Protein AF-A0A8X7CI57-F1 (afdb_monomer_lite)

Radius of gyration: 15.8 Å; chains: 1; bounding box: 38×25×46 Å

Secondary structure (DSSP, 8-state):
--------TTHHHHHHHHHHHTTS-SS--EEEEEEEEEE--S--SS--SS-EEEEEEEEETTS-EEEEEEEETTS-HHHHHHHHHHHHHHH-TT--EEE--GGG--S-EEETTEEE-SS-----

Foldseek 3Di:
DDWDWDQDLVQLVVQLVVQVVVVHHSADQEKEKDKDWDADPDDDPDDDVGHTKMKIFIAGPVRRTQTMTIDGPSDQPQVVCQVVVVSSCVSRVNHFYYHYDPSNDDPWDDDDPDTDHDDDDRPD

Organism: NCBI:txid2747483

Sequence (124 aa):
MEKTKFTGTGFKKLVGEVRFKNGRKEKTSFCIIDAQSVKNTDTAEEKAMIQGRKRHIIVETLGLVITAEVHSASIQDRDGATNLFVQAKCKAPTLRKFLLTDGYKAKSMFVGNWMFANDYQEIG

InterPro domains:
  IPR002559 Transposase IS4-like domain [PF01609] (27-84)

Structure (mmCIF, N/CA/C/O backbone):
data_AF-A0A8X7CI57-F1
#
_entry.id   AF-A0A8X7CI57-F1
#
loop_
_atom_site.group_PDB
_atom_site.id
_atom_site.type_symbol
_atom_site.label_atom_id
_atom_site.label_alt_id
_atom_site.label_comp_id
_atom_site.label_asym_id
_atom_site.label_entity_id
_atom_site.label_seq_id
_atom_site.pdbx_PDB_ins_code
_atom_site.Cartn_x
_atom_site.Cartn_y
_atom_site.Cartn_z
_atom_site.occupancy
_atom_site.B_iso_or_equiv
_atom_site.auth_seq_id
_atom_site.auth_comp_id
_atom_site.auth_asym_id
_atom_site.auth_atom_id
_atom_site.pdbx_PDB_model_num
ATOM 1 N N . MET A 1 1 ? 5.131 9.443 -21.705 1.00 39.09 1 MET A N 1
ATOM 2 C CA . MET A 1 1 ? 4.296 8.250 -21.441 1.00 39.09 1 MET A CA 1
ATOM 3 C C . MET A 1 1 ? 3.173 8.618 -20.486 1.00 39.09 1 MET A C 1
ATOM 5 O O . MET A 1 1 ? 3.434 9.218 -19.449 1.00 39.09 1 MET A O 1
ATOM 9 N N . GLU A 1 2 ? 1.944 8.297 -20.873 1.00 34.88 2 GLU A N 1
ATOM 10 C CA . GLU A 1 2 ? 0.708 8.593 -20.150 1.00 34.88 2 GLU A CA 1
ATOM 11 C C . GLU A 1 2 ? 0.627 7.794 -18.837 1.00 34.88 2 GLU A C 1
ATOM 13 O O . GLU A 1 2 ? 0.817 6.578 -18.818 1.00 34.88 2 GLU A O 1
ATOM 18 N N . LYS A 1 3 ? 0.406 8.486 -17.714 1.00 39.50 3 LYS A N 1
ATOM 19 C CA . LYS A 1 3 ? 0.207 7.863 -16.400 1.00 39.50 3 LYS A CA 1
ATOM 20 C C . LYS A 1 3 ? -1.251 7.417 -16.306 1.00 39.50 3 LYS A C 1
ATOM 22 O O . LYS A 1 3 ? -2.110 8.242 -16.009 1.00 39.50 3 LYS A O 1
ATOM 27 N N . THR A 1 4 ? -1.548 6.139 -16.521 1.00 44.66 4 THR A N 1
ATOM 28 C CA . THR A 1 4 ? -2.902 5.625 -16.270 1.00 44.66 4 THR A CA 1
ATOM 29 C C . THR A 1 4 ? -3.130 5.547 -14.759 1.00 44.66 4 THR A C 1
ATOM 31 O O . THR A 1 4 ? -2.555 4.703 -14.073 1.00 44.66 4 THR A O 1
ATOM 34 N N . LYS A 1 5 ? -3.934 6.467 -14.220 1.00 52.53 5 LYS A N 1
ATOM 35 C CA . LYS A 1 5 ? -4.275 6.537 -12.792 1.00 52.53 5 LYS A CA 1
ATOM 36 C C . LYS A 1 5 ? -5.660 5.939 -12.556 1.00 52.53 5 LYS A C 1
ATOM 38 O O . LYS A 1 5 ? -6.624 6.366 -13.182 1.00 52.53 5 LYS A O 1
ATOM 43 N N . PHE A 1 6 ? -5.786 5.006 -11.612 1.00 51.00 6 PHE A N 1
ATOM 44 C CA . PHE A 1 6 ? -7.087 4.474 -11.194 1.00 51.00 6 PHE A CA 1
ATOM 45 C C . PHE A 1 6 ? -7.585 5.211 -9.933 1.00 51.00 6 PHE A C 1
ATOM 47 O O . PHE A 1 6 ? -7.301 4.830 -8.790 1.00 51.00 6 PHE A O 1
ATOM 54 N N . THR A 1 7 ? -8.306 6.322 -10.126 1.00 49.78 7 THR A N 1
ATOM 55 C CA . THR A 1 7 ? -8.726 7.250 -9.050 1.00 49.78 7 THR A CA 1
ATOM 56 C C . THR A 1 7 ? -10.243 7.291 -8.832 1.00 49.78 7 THR A C 1
ATOM 58 O O . THR A 1 7 ? -10.833 8.363 -8.738 1.00 49.78 7 THR A O 1
ATOM 61 N N . GLY A 1 8 ? -10.900 6.133 -8.738 1.00 49.00 8 GLY A N 1
ATOM 62 C CA . GLY A 1 8 ? -12.328 6.063 -8.400 1.00 49.00 8 GLY A CA 1
ATOM 63 C C . GLY A 1 8 ? -12.608 6.331 -6.912 1.00 49.00 8 GLY A C 1
ATOM 64 O O . GLY A 1 8 ? -12.021 5.692 -6.038 1.00 49.00 8 GLY A O 1
ATOM 65 N N . THR A 1 9 ? -13.539 7.240 -6.611 1.00 51.53 9 THR A N 1
ATOM 66 C CA . THR A 1 9 ? -14.023 7.576 -5.253 1.00 51.53 9 THR A CA 1
ATOM 67 C C . THR A 1 9 ? -14.931 6.503 -4.634 1.00 51.53 9 THR A C 1
ATOM 69 O O . THR A 1 9 ? -15.016 6.413 -3.409 1.00 51.53 9 THR A O 1
ATOM 72 N N . GLY A 1 10 ? -15.551 5.633 -5.442 1.00 56.50 10 GLY A N 1
ATOM 73 C CA . GLY A 1 10 ? -16.434 4.549 -4.974 1.00 56.50 10 GLY A CA 1
ATOM 74 C C . GLY A 1 10 ? -15.740 3.459 -4.145 1.00 56.50 10 GLY A C 1
ATOM 75 O O . GLY A 1 10 ? -16.393 2.714 -3.418 1.00 56.50 10 GLY A O 1
ATOM 76 N N . PHE A 1 11 ? -14.407 3.396 -4.190 1.00 61.72 11 PHE A N 1
ATOM 77 C CA . PHE A 1 11 ? -13.637 2.324 -3.562 1.00 61.72 11 PHE A CA 1
ATOM 78 C C . PHE A 1 11 ? -13.662 2.368 -2.024 1.00 61.72 11 PHE A C 1
ATOM 80 O O . PHE A 1 11 ? -13.676 1.331 -1.362 1.00 61.72 11 PHE A O 1
ATOM 87 N N . LYS A 1 12 ? -13.720 3.571 -1.434 1.00 65.19 12 LYS A N 1
ATOM 88 C CA . LYS A 1 12 ? -13.696 3.757 0.028 1.00 65.19 12 LYS A CA 1
ATOM 89 C C . LYS A 1 12 ? -14.917 3.135 0.715 1.00 65.19 12 LYS A C 1
ATOM 91 O O . LYS A 1 12 ? -14.771 2.514 1.764 1.00 65.19 12 LYS A O 1
ATOM 96 N N . LYS A 1 13 ? -16.098 3.286 0.106 1.00 75.31 13 LYS A N 1
ATOM 97 C CA . LYS A 1 13 ? -17.364 2.752 0.624 1.00 75.31 13 LYS A CA 1
ATOM 98 C C . LYS A 1 13 ? -17.369 1.219 0.607 1.00 75.31 13 LYS A C 1
ATOM 100 O O . LYS A 1 13 ? -17.678 0.598 1.617 1.00 75.31 13 LYS A O 1
ATOM 105 N N . LEU A 1 14 ? -16.911 0.617 -0.494 1.00 84.25 14 LEU A N 1
ATOM 106 C CA . LEU A 1 14 ? -16.843 -0.840 -0.642 1.00 84.25 14 LEU A CA 1
ATOM 107 C C . LEU A 1 14 ? -15.916 -1.498 0.391 1.00 84.25 14 LEU A C 1
ATOM 109 O O . LEU A 1 14 ? -16.287 -2.498 1.002 1.00 84.25 14 LEU A O 1
ATOM 113 N N . VAL A 1 15 ? -14.722 -0.934 0.614 1.00 87.75 15 VAL A N 1
ATOM 114 C CA . VAL A 1 15 ? -13.774 -1.475 1.605 1.00 87.75 15 VAL A CA 1
ATOM 115 C C . VAL A 1 15 ? -14.383 -1.479 3.002 1.00 87.75 15 VAL A C 1
ATOM 117 O O . VAL A 1 15 ? -14.280 -2.481 3.708 1.00 87.75 15 VAL A O 1
ATOM 120 N N . GLY A 1 16 ? -15.043 -0.385 3.384 1.00 89.56 16 GLY A N 1
ATOM 121 C CA . GLY A 1 16 ? -15.710 -0.280 4.674 1.00 89.56 16 GLY A CA 1
ATOM 122 C C . GLY A 1 16 ? -16.787 -1.346 4.873 1.00 89.56 16 GLY A C 1
ATOM 123 O O . GLY A 1 16 ? -16.765 -2.078 5.865 1.00 89.56 16 GLY A O 1
ATOM 124 N N . GLU A 1 17 ? -17.680 -1.485 3.896 1.00 91.81 17 GLU A N 1
ATOM 125 C CA . GLU A 1 17 ? -18.781 -2.449 3.938 1.00 91.81 17 GLU A CA 1
ATOM 126 C C . GLU A 1 17 ? -18.294 -3.899 4.010 1.00 91.81 17 GLU A C 1
ATOM 128 O O . GLU A 1 17 ? -18.785 -4.675 4.831 1.00 91.81 17 GLU A O 1
ATOM 133 N N . VAL A 1 18 ? -17.310 -4.277 3.187 1.00 94.00 18 VAL A N 1
ATOM 134 C CA . VAL A 1 18 ? -16.749 -5.637 3.206 1.00 94.00 18 VAL A CA 1
ATOM 135 C C . VAL A 1 18 ? -16.092 -5.921 4.553 1.00 94.00 18 VAL A C 1
ATOM 137 O O . VAL A 1 18 ? -16.269 -7.007 5.102 1.00 94.00 18 VAL A O 1
ATOM 140 N N . ARG A 1 19 ? -15.382 -4.949 5.134 1.00 93.75 19 ARG A N 1
ATOM 141 C CA . ARG A 1 19 ? -14.766 -5.112 6.457 1.00 93.75 19 ARG A CA 1
ATOM 142 C C . ARG A 1 19 ? -15.803 -5.303 7.550 1.00 93.75 19 ARG A C 1
ATOM 144 O O . ARG A 1 19 ? -15.664 -6.237 8.335 1.00 93.75 19 ARG A O 1
ATOM 151 N N . PHE A 1 20 ? -16.847 -4.479 7.563 1.00 95.00 20 PHE A N 1
ATOM 152 C CA . PHE A 1 20 ? -17.931 -4.605 8.532 1.00 95.00 20 PHE A CA 1
ATOM 153 C C . PHE A 1 20 ? -18.623 -5.971 8.429 1.00 95.00 20 PHE A C 1
ATOM 155 O O . PHE A 1 20 ? -18.781 -6.657 9.437 1.00 95.00 20 PHE A O 1
ATOM 162 N N . LYS A 1 21 ? -18.926 -6.426 7.205 1.00 96.06 21 LYS A N 1
ATOM 163 C CA . LYS A 1 21 ? -19.498 -7.762 6.948 1.00 96.06 21 LYS A CA 1
ATOM 164 C C . LYS A 1 21 ? -18.594 -8.915 7.401 1.00 96.06 21 LYS A C 1
ATOM 166 O O . LYS A 1 21 ? -19.097 -9.987 7.704 1.00 96.06 21 LYS A O 1
ATOM 171 N N . ASN A 1 22 ? -17.282 -8.693 7.482 1.00 95.19 22 ASN A N 1
ATOM 172 C CA . ASN A 1 22 ? -16.299 -9.659 7.980 1.00 95.19 22 ASN A CA 1
ATOM 173 C C . ASN A 1 22 ? -15.930 -9.433 9.463 1.00 95.19 22 ASN A C 1
ATOM 175 O O . ASN A 1 22 ? -14.862 -9.858 9.904 1.00 95.19 22 ASN A O 1
ATOM 179 N N . GLY A 1 23 ? -16.762 -8.723 10.239 1.00 95.69 23 GLY A N 1
ATOM 180 C CA . GLY A 1 23 ? -16.549 -8.514 11.678 1.00 95.69 23 GLY A CA 1
ATOM 181 C C . GLY A 1 23 ? -15.358 -7.612 12.020 1.00 95.69 23 GLY A C 1
ATOM 182 O O . GLY A 1 23 ? -14.849 -7.639 13.140 1.00 95.69 23 GLY A O 1
ATOM 183 N N . ARG A 1 24 ? -14.875 -6.814 11.061 1.00 94.25 24 ARG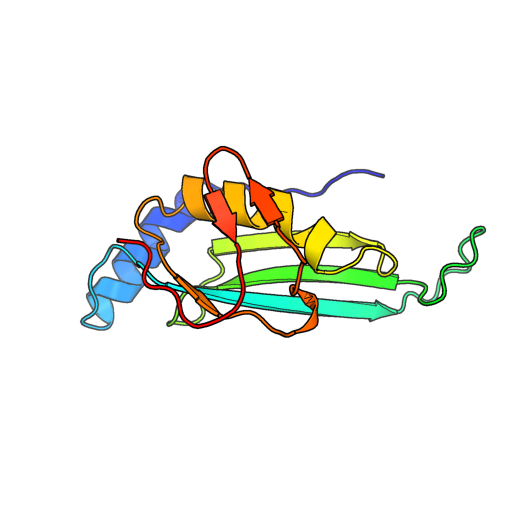 A N 1
ATOM 184 C CA . ARG A 1 24 ? -13.750 -5.887 11.235 1.00 94.25 24 ARG A CA 1
ATOM 185 C C . ARG A 1 24 ? -14.231 -4.442 11.324 1.00 94.25 24 ARG A C 1
ATOM 187 O O . ARG A 1 24 ? -15.275 -4.074 10.795 1.00 94.25 24 ARG A O 1
ATOM 194 N N . LYS A 1 25 ? -13.412 -3.580 11.939 1.00 92.88 25 LYS A N 1
ATOM 195 C CA . LYS A 1 25 ? -13.631 -2.123 11.912 1.00 92.88 25 LYS A CA 1
ATOM 196 C C . LYS A 1 25 ? -13.656 -1.636 10.464 1.00 92.88 25 LYS A C 1
ATOM 198 O O . LYS A 1 25 ? -12.698 -1.891 9.735 1.00 92.88 25 LYS A O 1
ATOM 203 N N . GLU A 1 26 ? -14.693 -0.892 10.092 1.00 91.56 26 GLU A N 1
ATOM 204 C CA . GLU A 1 26 ? -14.907 -0.343 8.744 1.00 91.56 26 GLU A CA 1
ATOM 205 C C . GLU A 1 26 ? -13.660 0.387 8.211 1.00 91.56 26 GLU A C 1
ATOM 207 O O . GLU A 1 26 ? -13.203 0.167 7.091 1.00 91.56 26 GLU A O 1
ATOM 212 N N . LYS A 1 27 ? -13.036 1.202 9.065 1.00 90.62 27 LYS A N 1
ATOM 213 C CA . LYS A 1 27 ? -11.803 1.924 8.750 1.00 90.62 27 LYS A CA 1
ATOM 214 C C . LYS A 1 27 ? -10.592 1.016 8.965 1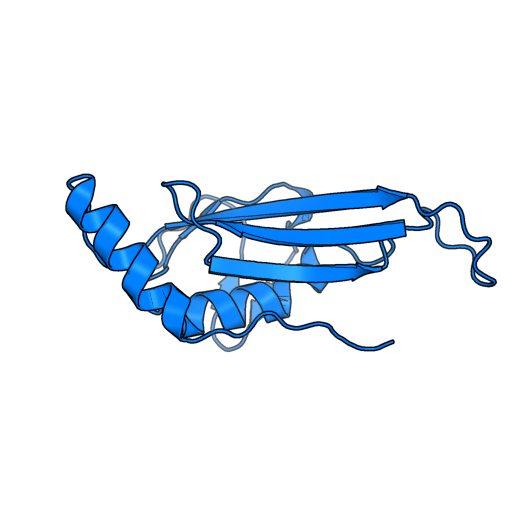.00 90.62 27 LYS A C 1
ATOM 216 O O . LYS A 1 27 ? -10.344 0.559 10.081 1.00 90.62 27 LYS A O 1
ATOM 221 N N . THR A 1 28 ? -9.826 0.769 7.906 1.00 89.75 28 THR A N 1
ATOM 222 C CA . THR A 1 28 ? -8.553 0.043 8.007 1.00 89.75 28 THR A CA 1
ATOM 223 C C . THR A 1 28 ? -7.425 0.951 8.509 1.00 89.75 28 THR A C 1
ATOM 225 O O . THR A 1 28 ? -7.394 2.147 8.207 1.00 89.75 28 THR A O 1
ATOM 228 N N . SER A 1 29 ? -6.493 0.388 9.272 1.00 87.69 29 SER A N 1
ATOM 229 C CA . SER A 1 29 ? -5.258 1.048 9.712 1.00 87.69 29 SER A CA 1
ATOM 230 C C . SER A 1 29 ? -3.993 0.397 9.143 1.00 87.69 29 SER A C 1
ATOM 232 O O . SER A 1 29 ? -2.892 0.885 9.411 1.00 87.69 29 SER A O 1
ATOM 234 N N . PHE A 1 30 ? -4.136 -0.672 8.355 1.00 86.69 30 PHE A N 1
ATOM 235 C CA . PHE A 1 30 ? -3.033 -1.495 7.868 1.00 86.69 30 PHE A CA 1
ATOM 236 C C . PHE A 1 30 ? -3.256 -1.925 6.416 1.00 86.69 30 PHE A C 1
ATOM 238 O O . PHE A 1 30 ? -4.355 -2.357 6.063 1.00 86.69 30 PHE A O 1
ATOM 245 N N . CYS A 1 31 ? -2.199 -1.869 5.609 1.00 90.69 31 CYS A N 1
ATOM 246 C CA . CYS A 1 31 ? -2.194 -2.355 4.231 1.00 90.69 31 CYS A CA 1
ATOM 247 C C . CYS A 1 31 ? -0.924 -3.130 3.891 1.00 90.69 31 CYS A C 1
ATOM 249 O O . CYS A 1 31 ? 0.069 -3.059 4.604 1.00 90.69 31 CYS A O 1
ATOM 251 N N . ILE A 1 32 ? -0.954 -3.826 2.763 1.00 90.44 32 ILE A N 1
ATOM 252 C CA . ILE A 1 32 ? 0.179 -4.545 2.185 1.00 90.44 32 ILE A CA 1
ATOM 253 C C . ILE A 1 32 ? 0.479 -3.907 0.827 1.00 90.44 32 ILE A C 1
ATOM 255 O O . ILE A 1 32 ? -0.458 -3.616 0.081 1.00 90.44 32 ILE A O 1
ATOM 259 N N . ILE A 1 33 ? 1.751 -3.659 0.517 1.00 90.25 33 ILE A N 1
ATOM 260 C CA . ILE A 1 33 ? 2.196 -3.290 -0.830 1.00 90.25 33 ILE A CA 1
ATOM 261 C C . ILE A 1 33 ? 2.907 -4.475 -1.477 1.00 90.25 33 ILE A C 1
ATOM 263 O O . ILE A 1 33 ? 3.612 -5.223 -0.798 1.00 90.25 33 ILE A O 1
ATOM 267 N N . ASP A 1 34 ? 2.800 -4.573 -2.795 1.00 89.19 34 ASP A N 1
ATOM 268 C CA . ASP A 1 34 ? 3.685 -5.418 -3.587 1.00 89.19 34 ASP A CA 1
ATOM 269 C C . ASP A 1 34 ? 3.970 -4.808 -4.967 1.00 89.19 34 ASP A C 1
ATOM 271 O O . ASP A 1 34 ? 3.199 -3.973 -5.463 1.00 89.19 34 ASP A O 1
ATOM 275 N N . ALA A 1 35 ? 5.085 -5.226 -5.573 1.00 89.06 35 ALA A N 1
ATOM 276 C CA . ALA A 1 35 ? 5.506 -4.850 -6.916 1.00 89.06 35 ALA A CA 1
ATOM 277 C C . ALA A 1 35 ? 5.654 -6.087 -7.809 1.00 89.06 35 ALA A C 1
ATOM 279 O O . ALA A 1 35 ? 6.383 -7.018 -7.482 1.00 89.06 35 ALA A O 1
ATOM 280 N N . GLN A 1 36 ? 5.056 -6.054 -8.999 1.00 88.94 36 GLN A N 1
ATOM 281 C CA . GLN A 1 36 ? 5.182 -7.133 -9.977 1.00 88.94 36 GLN A CA 1
ATOM 282 C C . GLN A 1 36 ? 5.587 -6.601 -11.352 1.00 88.94 36 GLN A C 1
ATOM 284 O O . GLN A 1 36 ? 4.874 -5.788 -11.944 1.00 88.94 36 GLN A O 1
ATOM 289 N N . SER A 1 37 ? 6.692 -7.114 -11.897 1.00 88.25 37 SER A N 1
ATOM 290 C CA . SER A 1 37 ? 7.147 -6.827 -13.263 1.00 88.25 37 SER A CA 1
ATOM 291 C C . SER A 1 37 ? 6.691 -7.896 -14.255 1.00 88.25 37 SER A C 1
ATOM 293 O O . SER A 1 37 ? 6.782 -9.088 -13.976 1.00 88.25 37 SER A O 1
ATOM 295 N N . VAL A 1 38 ? 6.265 -7.471 -15.442 1.00 87.81 38 VAL A N 1
ATOM 296 C CA . VAL A 1 38 ? 5.974 -8.324 -16.601 1.00 87.81 38 VAL A CA 1
ATOM 297 C C . VAL A 1 38 ? 6.857 -7.865 -17.754 1.00 87.81 38 VAL A C 1
ATOM 299 O O . VAL A 1 38 ? 6.937 -6.665 -18.022 1.00 87.81 38 VAL A O 1
ATOM 302 N N . LYS A 1 39 ? 7.540 -8.806 -18.413 1.00 83.62 39 LYS A N 1
ATOM 303 C CA . LYS A 1 39 ? 8.358 -8.508 -19.594 1.00 83.62 39 LYS A CA 1
ATOM 304 C C . LYS A 1 39 ? 7.458 -8.226 -20.794 1.00 83.62 39 LYS A C 1
ATOM 306 O O . LYS A 1 39 ? 6.466 -8.924 -20.982 1.00 83.62 39 LYS A O 1
ATOM 311 N N . ASN A 1 40 ? 7.831 -7.243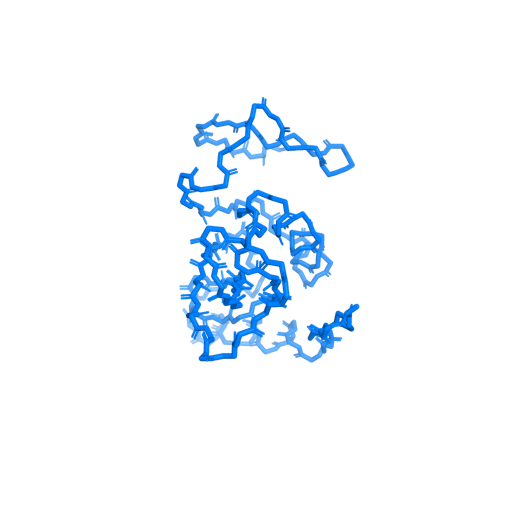 -21.605 1.00 73.44 40 ASN A N 1
ATOM 312 C CA . ASN A 1 40 ? 7.164 -6.986 -22.880 1.00 73.44 40 ASN A CA 1
ATOM 313 C C . ASN A 1 40 ? 7.983 -7.598 -24.023 1.00 73.44 40 ASN A C 1
ATOM 315 O O . ASN A 1 40 ? 9.202 -7.704 -23.916 1.00 73.44 40 ASN A O 1
ATOM 319 N N . THR A 1 41 ? 7.308 -7.985 -25.106 1.00 63.94 41 THR A N 1
ATOM 320 C CA . THR A 1 41 ? 7.929 -8.574 -26.307 1.00 63.94 41 THR A CA 1
ATOM 321 C C . THR A 1 41 ? 8.445 -7.517 -27.295 1.00 63.94 41 THR A C 1
ATOM 323 O O . THR A 1 41 ? 9.134 -7.866 -28.248 1.00 63.94 41 THR A O 1
ATOM 326 N N . ASP A 1 42 ? 8.123 -6.237 -27.082 1.00 60.31 42 ASP A N 1
ATOM 327 C CA . ASP A 1 42 ? 8.523 -5.147 -27.975 1.00 60.31 42 ASP A CA 1
ATOM 328 C C . ASP A 1 42 ? 9.988 -4.744 -27.766 1.00 60.31 42 ASP A C 1
ATOM 330 O O . ASP A 1 42 ? 10.423 -4.452 -26.648 1.00 60.31 42 ASP A O 1
ATOM 334 N N . THR A 1 43 ? 10.734 -4.656 -28.867 1.00 56.44 43 THR A N 1
ATOM 335 C CA . THR A 1 43 ? 12.065 -4.044 -28.930 1.00 56.44 43 THR A CA 1
ATOM 336 C C . THR A 1 43 ? 11.963 -2.546 -28.647 1.00 56.44 43 THR A C 1
ATOM 338 O O . THR A 1 43 ? 11.708 -1.750 -29.544 1.00 56.44 43 THR A O 1
ATOM 341 N N . ALA A 1 44 ? 12.147 -2.150 -27.388 1.00 53.00 44 ALA A N 1
ATOM 342 C CA . ALA A 1 44 ? 12.306 -0.747 -27.023 1.00 53.00 44 ALA A CA 1
ATOM 343 C C . ALA A 1 44 ? 13.695 -0.236 -27.451 1.00 53.00 44 ALA A C 1
ATOM 345 O O . ALA A 1 44 ? 14.697 -0.925 -27.253 1.00 53.00 44 ALA A O 1
ATOM 346 N N . GLU A 1 45 ? 13.749 0.982 -27.995 1.00 57.50 45 GLU A N 1
ATOM 347 C CA . GLU A 1 45 ? 14.982 1.645 -28.455 1.00 57.50 45 GLU A CA 1
ATOM 348 C C . GLU A 1 45 ? 15.988 1.903 -27.312 1.00 57.50 45 GLU A C 1
ATOM 350 O O . GLU A 1 45 ? 17.197 1.942 -27.541 1.00 57.50 45 GLU A O 1
ATOM 355 N N . GLU A 1 46 ? 15.520 1.992 -26.060 1.00 57.75 46 GLU A N 1
ATOM 356 C CA . GLU A 1 46 ? 16.369 2.122 -24.871 1.00 57.75 46 GLU A CA 1
ATOM 357 C C . GLU A 1 46 ? 16.591 0.782 -24.146 1.00 57.75 46 GLU A C 1
ATOM 359 O O . GLU A 1 46 ? 15.661 0.082 -23.728 1.00 57.75 46 GLU A O 1
ATOM 364 N N . LYS A 1 47 ? 17.869 0.447 -23.929 1.00 53.88 47 LYS A N 1
ATOM 365 C CA . LYS A 1 47 ? 18.315 -0.735 -23.177 1.00 53.88 47 LYS A CA 1
ATOM 366 C C . LYS A 1 47 ? 18.136 -0.542 -21.665 1.00 53.88 47 LYS A C 1
ATOM 368 O O . LYS A 1 47 ? 19.087 -0.246 -20.947 1.00 53.88 47 LYS A O 1
ATOM 373 N N . ALA A 1 48 ? 16.930 -0.771 -21.155 1.00 54.97 48 ALA A N 1
ATOM 374 C CA . ALA A 1 48 ? 16.736 -1.086 -19.739 1.00 54.97 48 ALA A CA 1
ATOM 375 C C . ALA A 1 48 ? 17.166 -2.541 -19.452 1.00 54.97 48 ALA A C 1
ATOM 377 O O . ALA A 1 48 ? 16.892 -3.428 -20.258 1.00 54.97 48 ALA A O 1
ATOM 378 N N . MET A 1 49 ? 17.768 -2.819 -18.283 1.00 58.44 49 MET A N 1
ATOM 379 C CA . MET A 1 49 ? 18.108 -4.197 -17.857 1.00 58.44 49 MET A CA 1
ATOM 380 C C . MET A 1 49 ? 16.886 -5.135 -17.819 1.00 58.44 49 MET A C 1
ATOM 382 O O . MET A 1 49 ? 17.031 -6.350 -17.939 1.00 58.44 49 MET A O 1
ATOM 386 N N . ILE A 1 50 ? 15.678 -4.577 -17.670 1.00 64.56 50 ILE A N 1
ATOM 387 C CA . ILE A 1 50 ? 14.403 -5.289 -17.781 1.00 64.56 50 ILE A CA 1
ATOM 388 C C . ILE A 1 50 ? 13.485 -4.473 -18.696 1.00 64.56 50 ILE A C 1
ATOM 390 O O . ILE A 1 50 ? 13.008 -3.405 -18.311 1.00 64.56 50 ILE A O 1
ATOM 394 N N . GLN A 1 51 ? 13.215 -4.984 -19.897 1.00 74.12 51 GLN A N 1
ATOM 395 C CA . GLN A 1 51 ? 12.185 -4.445 -20.787 1.00 74.12 51 GLN A CA 1
ATOM 396 C C . GLN A 1 51 ? 10.817 -4.967 -20.339 1.00 74.12 51 GLN A C 1
ATOM 398 O O . GLN A 1 51 ? 10.567 -6.173 -20.350 1.00 74.12 51 GLN A O 1
ATOM 403 N N . GLY A 1 52 ? 9.936 -4.073 -19.887 1.00 84.75 52 GLY A N 1
ATOM 404 C CA . GLY A 1 52 ? 8.637 -4.477 -19.359 1.00 84.75 52 GLY A CA 1
ATOM 405 C C . GLY A 1 52 ? 7.880 -3.388 -18.611 1.00 84.75 52 GLY A C 1
ATOM 406 O O . GLY A 1 52 ? 8.311 -2.236 -18.521 1.00 84.75 52 GLY A O 1
ATOM 407 N N . ARG A 1 53 ? 6.744 -3.775 -18.030 1.00 89.00 53 ARG A N 1
ATOM 408 C CA . ARG A 1 53 ? 5.932 -2.941 -17.135 1.00 89.00 53 ARG A CA 1
ATOM 409 C C . ARG A 1 53 ? 5.982 -3.489 -15.722 1.00 89.00 53 ARG A C 1
ATOM 411 O O . ARG A 1 53 ? 5.890 -4.697 -15.529 1.00 89.00 53 ARG A O 1
ATOM 418 N N . LYS A 1 54 ? 6.073 -2.603 -14.737 1.00 89.56 54 LYS A N 1
ATOM 419 C CA . LYS A 1 54 ? 5.991 -2.952 -13.320 1.00 89.56 54 LYS A CA 1
ATOM 420 C C . LYS A 1 54 ? 4.752 -2.334 -12.702 1.00 89.56 54 LYS A C 1
ATOM 422 O O . LYS A 1 54 ? 4.460 -1.167 -12.933 1.00 89.56 54 LYS A O 1
ATOM 427 N N . ARG A 1 55 ? 4.005 -3.132 -11.950 1.00 92.62 55 ARG A N 1
ATOM 428 C CA . ARG A 1 55 ? 2.759 -2.747 -11.291 1.00 92.62 55 ARG A CA 1
ATOM 429 C C . ARG A 1 55 ? 2.993 -2.730 -9.793 1.00 92.62 55 ARG A C 1
ATOM 431 O O . ARG A 1 55 ? 3.436 -3.737 -9.256 1.00 92.62 55 ARG A O 1
ATOM 438 N N . HIS A 1 56 ? 2.670 -1.625 -9.138 1.00 91.88 56 HIS A N 1
ATOM 439 C CA . HIS A 1 56 ? 2.661 -1.521 -7.684 1.00 91.88 56 HIS A CA 1
ATOM 440 C C . HIS A 1 56 ? 1.222 -1.476 -7.208 1.00 91.88 56 HIS A C 1
ATOM 442 O O . HIS A 1 56 ? 0.430 -0.690 -7.731 1.00 91.88 56 HIS A O 1
ATOM 448 N N . ILE A 1 57 ? 0.878 -2.302 -6.227 1.00 92.31 57 ILE A N 1
ATOM 449 C CA . ILE A 1 57 ? -0.491 -2.423 -5.727 1.00 92.31 57 ILE A CA 1
ATOM 450 C C . ILE A 1 57 ? -0.463 -2.334 -4.207 1.00 92.31 57 ILE A C 1
ATOM 452 O O . ILE A 1 57 ? 0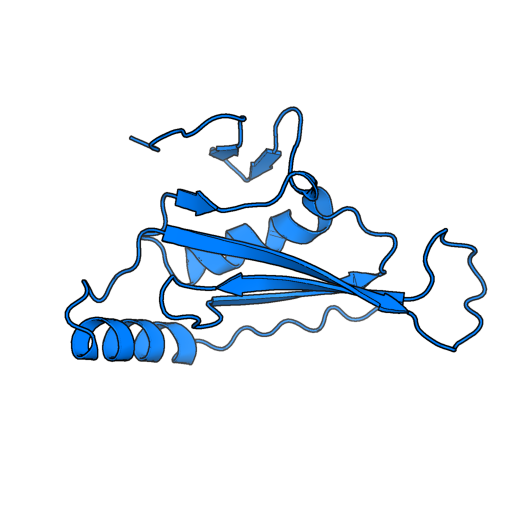.320 -3.022 -3.563 1.00 92.31 57 ILE A O 1
ATOM 456 N N . ILE A 1 58 ? -1.331 -1.495 -3.637 1.00 91.31 58 ILE A N 1
ATOM 457 C CA . ILE A 1 58 ? -1.616 -1.476 -2.200 1.00 91.31 58 ILE A CA 1
ATOM 458 C C . ILE A 1 58 ? -2.969 -2.131 -1.978 1.00 91.31 58 ILE A C 1
ATOM 460 O O . ILE A 1 58 ? -3.984 -1.673 -2.512 1.00 91.31 58 ILE A O 1
ATOM 464 N N . VAL A 1 59 ? -2.983 -3.159 -1.139 1.00 91.69 59 VAL A N 1
ATOM 465 C CA . VAL A 1 59 ? -4.182 -3.897 -0.753 1.00 91.69 59 VAL A CA 1
ATOM 466 C C . VAL A 1 59 ? -4.446 -3.788 0.742 1.00 91.69 59 VAL A C 1
ATOM 468 O O . VAL A 1 59 ? -3.541 -3.673 1.567 1.00 91.69 59 VAL A O 1
ATOM 471 N N . GLU A 1 60 ? -5.721 -3.832 1.090 1.00 91.19 60 GLU A N 1
ATOM 472 C CA . GLU A 1 60 ? -6.203 -4.024 2.451 1.00 91.19 60 GLU A CA 1
ATOM 473 C C . GLU A 1 60 ? -6.020 -5.495 2.882 1.00 91.19 60 GLU A C 1
ATOM 475 O O . GLU A 1 60 ? -5.912 -6.389 2.047 1.00 91.19 60 GLU A O 1
ATOM 4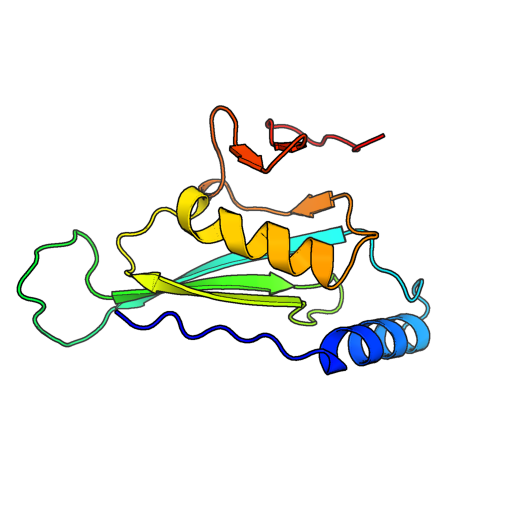80 N N . THR A 1 61 ? -6.046 -5.775 4.187 1.00 89.75 61 THR A N 1
ATOM 481 C CA . THR A 1 61 ? -5.914 -7.123 4.774 1.00 89.75 61 THR A CA 1
ATOM 482 C C . THR A 1 61 ? -6.966 -8.150 4.340 1.00 89.75 61 THR A C 1
ATOM 484 O O . THR A 1 61 ? -6.745 -9.339 4.542 1.00 89.75 61 THR A O 1
ATOM 487 N N . LEU A 1 62 ? -8.104 -7.733 3.775 1.00 92.94 62 LEU A N 1
ATOM 488 C CA . LEU A 1 62 ? -9.082 -8.631 3.139 1.00 92.94 62 LEU A CA 1
ATOM 489 C C . LEU A 1 62 ? -8.874 -8.788 1.617 1.00 92.94 62 LEU A C 1
ATOM 491 O O . LEU A 1 62 ? -9.755 -9.293 0.929 1.00 92.94 62 LEU A O 1
ATOM 495 N N . GLY A 1 63 ? -7.743 -8.329 1.070 1.00 90.44 63 GLY A N 1
ATOM 496 C CA . GLY A 1 63 ? -7.408 -8.444 -0.356 1.00 90.44 63 GLY A CA 1
ATOM 497 C C . GLY A 1 63 ? -8.006 -7.353 -1.251 1.00 90.44 63 GLY A C 1
ATOM 498 O O . GLY A 1 63 ? -7.935 -7.447 -2.473 1.00 90.44 63 GLY A O 1
ATOM 499 N N . LEU A 1 64 ? -8.594 -6.300 -0.674 1.00 91.69 64 LEU A N 1
ATOM 500 C CA . LEU A 1 64 ? -9.224 -5.223 -1.444 1.00 91.69 64 LEU A CA 1
ATOM 501 C C . LEU A 1 64 ? -8.195 -4.184 -1.903 1.00 91.69 64 LEU A C 1
ATOM 503 O O . LEU A 1 64 ? -7.491 -3.597 -1.083 1.00 91.69 64 LEU A O 1
ATOM 507 N N . VAL A 1 65 ? -8.136 -3.918 -3.208 1.00 91.06 65 VAL A N 1
ATOM 508 C CA . VAL A 1 65 ? -7.140 -3.028 -3.836 1.00 91.06 65 VAL A CA 1
ATOM 509 C C . VAL A 1 65 ? -7.395 -1.549 -3.545 1.00 91.06 65 VAL A C 1
ATOM 511 O O . VAL A 1 65 ? -8.157 -0.896 -4.241 1.00 91.06 65 VAL A O 1
ATOM 514 N N . ILE A 1 66 ? -6.693 -0.949 -2.588 1.00 89.06 66 ILE A N 1
ATOM 515 C CA . ILE A 1 66 ? -6.847 0.485 -2.299 1.00 89.06 66 ILE A CA 1
ATOM 516 C C . ILE A 1 66 ? -6.356 1.344 -3.472 1.00 89.06 66 ILE A C 1
ATOM 518 O O . ILE A 1 66 ? -6.991 2.336 -3.853 1.00 89.06 66 ILE A O 1
ATOM 522 N N . THR A 1 67 ? -5.208 0.997 -4.047 1.00 89.81 67 THR A N 1
ATOM 523 C CA . THR A 1 67 ? -4.627 1.748 -5.161 1.00 89.81 67 THR A CA 1
ATOM 524 C C . THR A 1 67 ? -3.632 0.904 -5.944 1.00 89.81 67 THR A C 1
ATOM 526 O O . THR A 1 67 ? -3.032 -0.018 -5.395 1.00 89.81 67 THR A O 1
ATOM 529 N N . ALA A 1 68 ? -3.450 1.234 -7.220 1.00 91.94 68 ALA A N 1
ATOM 530 C CA . ALA A 1 68 ? -2.491 0.589 -8.101 1.00 91.94 68 ALA A CA 1
ATOM 531 C C . ALA A 1 68 ? -1.884 1.614 -9.069 1.00 91.94 68 ALA A C 1
ATOM 533 O O . ALA A 1 68 ? -2.582 2.520 -9.528 1.00 91.94 68 ALA A O 1
ATOM 534 N N . GLU A 1 69 ? -0.602 1.457 -9.389 1.00 91.44 69 GLU A N 1
ATOM 535 C CA . GLU A 1 69 ? 0.106 2.239 -10.406 1.00 91.44 69 GLU A CA 1
ATOM 536 C C . GLU A 1 69 ? 0.970 1.334 -11.276 1.00 91.44 69 GLU A C 1
ATOM 538 O O . GLU A 1 69 ? 1.481 0.314 -10.815 1.00 91.44 69 GLU A O 1
ATOM 543 N N . VAL A 1 70 ? 1.142 1.723 -12.539 1.00 91.00 70 VAL A N 1
ATOM 544 C CA . VAL A 1 70 ? 1.964 0.994 -13.506 1.00 91.00 70 VAL A CA 1
ATOM 545 C C . VAL A 1 70 ? 3.068 1.905 -14.018 1.00 91.00 70 VAL A C 1
ATOM 547 O O . VAL A 1 70 ? 2.798 2.983 -14.543 1.00 91.00 70 VAL A O 1
ATOM 550 N N . HIS A 1 71 ? 4.304 1.434 -13.910 1.00 88.69 71 HIS A N 1
ATOM 551 C CA . HIS A 1 71 ? 5.516 2.121 -14.335 1.00 88.69 71 HIS A CA 1
ATOM 552 C C . HIS A 1 71 ? 6.287 1.279 -15.358 1.00 88.69 71 HIS A C 1
ATOM 554 O O . HIS A 1 71 ? 5.943 0.130 -15.654 1.00 88.69 71 HIS A O 1
ATOM 560 N N . SER A 1 72 ? 7.346 1.855 -15.928 1.00 88.69 72 SER A N 1
ATOM 561 C CA . SER A 1 72 ? 8.371 1.055 -16.609 1.00 88.69 72 SER A CA 1
ATOM 562 C C . SER A 1 72 ? 9.000 0.068 -15.619 1.00 88.69 72 SER A C 1
ATOM 564 O O . SER A 1 72 ? 9.201 0.414 -14.455 1.00 88.69 72 SER A O 1
ATOM 566 N N . ALA A 1 73 ? 9.351 -1.141 -16.067 1.00 87.38 73 ALA A N 1
ATOM 567 C CA . ALA A 1 73 ? 10.017 -2.133 -15.221 1.00 87.38 73 ALA A CA 1
ATOM 568 C C . ALA A 1 73 ? 11.395 -1.690 -14.705 1.00 87.38 73 ALA A C 1
ATOM 570 O O . ALA A 1 73 ? 11.867 -2.229 -13.704 1.00 87.38 73 ALA A O 1
ATOM 571 N N . SER A 1 74 ? 12.001 -0.682 -15.342 1.00 85.12 74 SER A N 1
ATOM 572 C CA . SER A 1 74 ? 13.241 -0.042 -14.894 1.00 85.12 74 SER A CA 1
ATOM 573 C C . SER A 1 74 ? 13.087 0.836 -13.647 1.00 85.12 74 SER A C 1
ATOM 575 O O . SER A 1 74 ? 14.089 1.155 -13.013 1.00 85.12 74 SER A O 1
ATOM 577 N N . ILE A 1 75 ? 11.862 1.227 -13.276 1.00 86.81 75 ILE A N 1
ATOM 578 C CA . ILE A 1 75 ? 11.615 2.030 -12.074 1.00 86.81 75 ILE A CA 1
ATOM 579 C C . ILE A 1 75 ? 11.802 1.161 -10.827 1.00 86.81 75 ILE A C 1
ATOM 581 O O . ILE A 1 75 ? 11.263 0.052 -10.734 1.00 86.81 75 ILE A O 1
ATOM 585 N N . GLN A 1 76 ? 12.577 1.661 -9.863 1.00 84.75 76 GLN A N 1
ATOM 586 C CA . GLN A 1 76 ? 12.770 0.997 -8.574 1.00 84.75 76 GLN A CA 1
ATOM 587 C C . GLN A 1 76 ? 11.480 1.028 -7.752 1.00 84.75 76 GLN A C 1
ATOM 589 O O . GLN A 1 76 ? 10.716 1.992 -7.832 1.00 84.75 76 GLN A O 1
ATOM 594 N N . ASP A 1 77 ? 11.246 -0.003 -6.935 1.00 85.31 77 ASP A N 1
ATOM 595 C CA . ASP A 1 77 ? 9.975 -0.137 -6.211 1.00 85.31 77 ASP A CA 1
ATOM 596 C C . ASP A 1 77 ? 9.731 1.038 -5.274 1.00 85.31 77 ASP A C 1
ATOM 598 O O . ASP A 1 77 ? 8.633 1.587 -5.248 1.00 85.31 77 ASP A O 1
ATOM 602 N N . ARG A 1 78 ? 10.796 1.500 -4.612 1.00 82.25 78 ARG A N 1
ATOM 603 C CA . ARG A 1 78 ? 10.826 2.736 -3.832 1.00 82.25 78 ARG A CA 1
ATOM 604 C C . ARG A 1 78 ? 10.241 3.929 -4.593 1.00 82.25 78 ARG A C 1
ATOM 606 O O . ARG A 1 78 ? 9.312 4.576 -4.115 1.00 82.25 78 ARG A O 1
ATOM 613 N N . ASP A 1 79 ? 10.787 4.227 -5.767 1.00 84.19 79 ASP A N 1
ATOM 614 C CA . ASP A 1 79 ? 10.415 5.423 -6.523 1.00 84.19 79 ASP A CA 1
ATOM 615 C C . ASP A 1 79 ? 8.972 5.294 -7.042 1.00 84.19 79 ASP A C 1
ATOM 617 O O . ASP A 1 79 ? 8.183 6.237 -6.943 1.00 84.19 79 ASP A O 1
ATOM 621 N N . GLY A 1 80 ? 8.593 4.089 -7.484 1.00 84.69 80 GLY A N 1
ATOM 622 C CA . GLY A 1 80 ? 7.238 3.757 -7.925 1.00 84.69 80 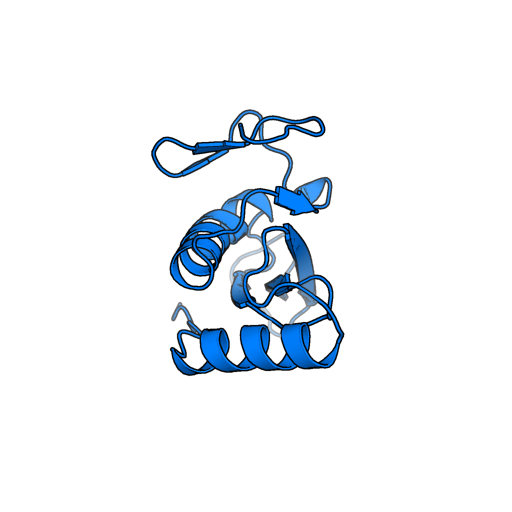GLY A CA 1
ATOM 623 C C . GLY A 1 80 ? 6.167 3.795 -6.825 1.00 84.69 80 GLY A C 1
ATOM 624 O O . GLY A 1 80 ? 4.987 3.965 -7.135 1.00 84.69 80 GLY A O 1
ATOM 625 N N . ALA A 1 81 ? 6.554 3.683 -5.548 1.00 84.81 81 ALA A N 1
ATOM 626 C CA . ALA A 1 81 ? 5.643 3.671 -4.398 1.00 84.81 81 ALA A CA 1
ATOM 627 C C . ALA A 1 81 ? 5.192 5.060 -3.930 1.00 84.81 81 ALA A C 1
ATOM 629 O O . ALA A 1 81 ? 4.168 5.183 -3.259 1.00 84.81 81 ALA A O 1
ATOM 630 N N . THR A 1 82 ? 5.964 6.105 -4.236 1.00 84.06 82 THR A N 1
ATOM 631 C CA . THR A 1 82 ? 5.825 7.425 -3.596 1.00 84.06 82 THR A CA 1
ATOM 632 C C . THR A 1 82 ? 4.414 7.995 -3.766 1.00 84.06 82 THR A C 1
ATOM 634 O O . THR A 1 82 ? 3.735 8.329 -2.794 1.00 84.06 82 THR A O 1
ATOM 637 N N . ASN A 1 83 ? 3.930 8.054 -5.010 1.00 83.62 83 ASN A N 1
ATOM 638 C CA . ASN A 1 83 ? 2.587 8.550 -5.315 1.00 83.62 83 ASN A CA 1
ATOM 639 C C . ASN A 1 83 ? 1.491 7.558 -4.884 1.00 83.62 83 ASN A C 1
ATOM 641 O O . ASN A 1 83 ? 0.389 7.962 -4.504 1.00 83.62 83 ASN A O 1
ATOM 645 N N . LEU A 1 84 ? 1.813 6.264 -4.870 1.00 86.31 84 LEU A N 1
ATOM 646 C CA . LEU A 1 84 ? 0.915 5.205 -4.430 1.00 86.31 84 LEU A CA 1
ATOM 647 C C . LEU A 1 84 ? 0.549 5.365 -2.943 1.00 86.31 84 LEU A C 1
ATOM 649 O O . LEU A 1 84 ? -0.626 5.277 -2.586 1.00 86.31 84 LEU A O 1
ATOM 653 N N . PHE A 1 85 ? 1.515 5.691 -2.079 1.00 86.50 85 PHE A N 1
ATOM 654 C CA . PHE A 1 85 ? 1.256 5.941 -0.657 1.00 86.50 85 PHE A CA 1
ATOM 655 C C . PHE A 1 85 ? 0.379 7.171 -0.418 1.00 86.50 85 PHE A C 1
ATOM 657 O O . PHE A 1 85 ? -0.546 7.110 0.398 1.00 86.50 85 PHE A O 1
ATOM 664 N N . VAL A 1 86 ? 0.620 8.264 -1.151 1.00 85.12 86 VAL A N 1
ATOM 665 C CA . VAL A 1 86 ? -0.211 9.478 -1.075 1.00 85.12 86 VAL A CA 1
ATOM 666 C C . VAL A 1 86 ? -1.661 9.133 -1.400 1.00 85.12 86 VAL A C 1
ATOM 668 O O . VAL A 1 86 ? -2.565 9.424 -0.617 1.00 85.12 86 VAL A O 1
ATOM 671 N N . GLN A 1 87 ? -1.889 8.426 -2.508 1.00 86.69 87 GLN A N 1
ATOM 672 C CA . GLN A 1 87 ? -3.231 8.012 -2.905 1.00 86.69 87 GLN A CA 1
ATOM 673 C C . GLN A 1 87 ? -3.886 7.081 -1.882 1.00 86.69 87 GLN A C 1
ATOM 675 O O . GLN A 1 87 ? -5.069 7.250 -1.575 1.00 86.69 87 GLN A O 1
ATOM 680 N N . ALA A 1 88 ? -3.137 6.123 -1.327 1.00 87.06 88 ALA A N 1
ATOM 681 C CA . ALA A 1 88 ? -3.649 5.226 -0.296 1.00 87.06 88 ALA A CA 1
ATOM 682 C C . ALA A 1 88 ? -4.111 5.995 0.949 1.00 87.06 88 ALA A C 1
ATOM 684 O O . ALA A 1 88 ? -5.197 5.727 1.458 1.00 87.06 88 ALA A O 1
ATOM 685 N N . LYS A 1 89 ? -3.344 6.995 1.399 1.00 85.12 89 LYS A N 1
ATOM 686 C CA . LYS A 1 89 ? -3.707 7.856 2.536 1.00 85.12 89 LYS A CA 1
ATOM 687 C C . LYS A 1 89 ? -4.901 8.757 2.233 1.00 85.12 89 LYS A C 1
ATOM 689 O O . LYS A 1 89 ? -5.776 8.890 3.081 1.00 85.12 89 LYS A O 1
ATOM 694 N N . CYS A 1 90 ? -4.999 9.318 1.028 1.00 86.25 90 CYS A N 1
ATOM 695 C CA . CYS A 1 90 ? -6.182 10.082 0.621 1.00 86.25 90 CYS A CA 1
ATOM 696 C C . CYS A 1 90 ? -7.453 9.214 0.639 1.00 86.25 90 CYS A C 1
ATOM 698 O O . CYS A 1 90 ? -8.506 9.653 1.105 1.00 86.25 90 CYS A O 1
ATOM 700 N N . LYS A 1 91 ? -7.358 7.964 0.167 1.00 85.50 91 LYS A N 1
ATOM 701 C CA . LYS A 1 91 ? -8.485 7.016 0.129 1.00 85.50 91 LYS A CA 1
ATOM 702 C C . LYS A 1 91 ? -8.821 6.449 1.515 1.00 85.50 91 LYS A C 1
ATOM 704 O O . LYS A 1 91 ? -9.998 6.309 1.850 1.00 85.50 91 LYS A O 1
ATOM 709 N N . ALA A 1 92 ? -7.812 6.179 2.341 1.00 86.25 92 ALA A N 1
ATOM 710 C CA . ALA A 1 92 ? -7.941 5.645 3.693 1.00 86.25 92 ALA A CA 1
ATOM 711 C C . ALA A 1 92 ? -7.069 6.439 4.694 1.00 86.25 92 ALA A C 1
ATOM 713 O O . ALA A 1 92 ? -5.976 6.002 5.064 1.00 86.25 92 ALA A O 1
ATOM 714 N N . PRO A 1 93 ? -7.562 7.592 5.194 1.00 87.94 93 PRO A N 1
ATOM 715 C CA . PRO A 1 93 ? -6.793 8.464 6.093 1.00 87.94 93 PRO A CA 1
ATOM 716 C C . PRO A 1 93 ? -6.379 7.820 7.423 1.00 87.94 93 PRO A C 1
ATOM 718 O O . PRO A 1 93 ? -5.459 8.290 8.082 1.00 87.94 93 PRO A O 1
ATOM 721 N N . THR A 1 94 ? -7.046 6.736 7.827 1.00 88.62 94 THR A N 1
ATOM 722 C CA . THR A 1 94 ? -6.757 5.984 9.056 1.00 88.62 94 THR A CA 1
ATOM 723 C C . THR A 1 94 ? -5.590 5.011 8.934 1.00 88.62 94 THR A C 1
ATOM 725 O O . THR A 1 94 ? -5.203 4.423 9.945 1.00 88.62 94 THR A O 1
ATOM 728 N N . LEU A 1 95 ? -5.027 4.818 7.734 1.00 86.12 95 LEU A N 1
ATOM 729 C CA . LEU A 1 95 ? -3.848 3.976 7.552 1.00 86.12 95 LEU A CA 1
ATOM 730 C C . LEU A 1 95 ? -2.702 4.487 8.414 1.00 86.12 95 LEU A C 1
ATOM 732 O O . LEU A 1 95 ? -2.372 5.669 8.376 1.00 86.12 95 LEU A O 1
ATOM 736 N N . ARG A 1 96 ? -2.075 3.590 9.169 1.00 83.44 96 ARG A N 1
ATOM 737 C CA . ARG A 1 96 ? -0.865 3.869 9.948 1.00 83.44 96 ARG A CA 1
ATOM 738 C C . ARG A 1 96 ? 0.261 2.923 9.585 1.00 83.44 96 ARG A C 1
ATOM 740 O O . ARG A 1 96 ? 1.397 3.342 9.571 1.00 83.44 96 ARG A O 1
ATOM 747 N N . LYS A 1 97 ? -0.023 1.673 9.245 1.00 84.00 97 LYS A N 1
ATOM 748 C CA . LYS A 1 97 ? 1.021 0.677 9.005 1.00 84.00 97 LYS A CA 1
ATOM 749 C C . LYS A 1 97 ? 0.926 0.136 7.582 1.00 84.00 97 LYS A C 1
ATOM 751 O O . LYS A 1 97 ? -0.172 -0.019 7.043 1.00 84.00 97 LYS A O 1
ATOM 756 N N . PHE A 1 98 ? 2.078 -0.156 6.995 1.00 85.44 98 PHE A N 1
ATOM 757 C CA . PHE A 1 98 ? 2.177 -0.865 5.728 1.00 85.44 98 PHE A CA 1
ATOM 758 C C . PHE A 1 98 ? 3.141 -2.037 5.883 1.00 85.44 98 PHE A C 1
ATOM 760 O O . PHE A 1 98 ? 4.200 -1.882 6.485 1.00 85.44 98 PHE A O 1
ATOM 767 N N . LEU A 1 99 ? 2.777 -3.189 5.330 1.00 86.06 99 LEU A N 1
ATOM 768 C CA . LEU A 1 99 ? 3.691 -4.300 5.105 1.00 86.06 99 LEU A CA 1
ATOM 769 C C . LEU A 1 99 ? 4.271 -4.179 3.703 1.00 86.06 99 LEU A C 1
ATOM 771 O O . LEU A 1 99 ? 3.521 -3.988 2.745 1.00 86.06 99 LEU A O 1
ATOM 775 N N . LEU A 1 100 ? 5.592 -4.268 3.597 1.00 84.56 100 LEU A N 1
ATOM 776 C CA . LEU A 1 100 ? 6.333 -4.023 2.367 1.00 84.56 100 LEU A CA 1
ATOM 777 C C . LEU A 1 100 ? 7.466 -5.044 2.243 1.00 84.56 100 LEU A C 1
ATOM 779 O O . LEU A 1 100 ? 7.968 -5.533 3.255 1.00 84.56 100 LEU A O 1
ATOM 783 N N . THR A 1 101 ? 7.885 -5.334 1.013 1.00 78.00 101 THR A N 1
ATOM 784 C CA . THR A 1 101 ? 9.080 -6.144 0.749 1.00 78.00 101 THR A CA 1
ATOM 785 C C . THR A 1 101 ? 10.349 -5.294 0.786 1.00 78.00 101 THR A C 1
ATOM 787 O O . THR A 1 101 ? 10.313 -4.060 0.741 1.00 78.00 101 THR A O 1
ATOM 790 N N . ASP A 1 102 ? 11.497 -5.967 0.802 1.00 76.00 102 ASP A N 1
ATOM 791 C CA . ASP A 1 102 ? 12.814 -5.334 0.831 1.00 76.00 102 ASP A CA 1
ATOM 792 C C . ASP A 1 102 ? 13.089 -4.395 -0.353 1.00 76.00 102 ASP A C 1
ATOM 794 O O . ASP A 1 102 ? 13.876 -3.461 -0.213 1.00 76.00 102 ASP A O 1
ATOM 798 N N . GLY A 1 103 ? 12.405 -4.575 -1.490 1.00 72.06 103 GLY A N 1
ATOM 799 C CA . GLY A 1 103 ? 12.518 -3.691 -2.659 1.00 72.06 103 GLY A CA 1
ATOM 800 C C . GLY A 1 103 ? 12.097 -2.240 -2.390 1.00 72.06 103 GLY A C 1
ATOM 801 O O . GLY A 1 103 ? 12.513 -1.325 -3.103 1.00 72.06 103 GLY A O 1
ATOM 802 N N . TYR A 1 104 ? 11.323 -2.007 -1.325 1.00 72.62 104 TYR A N 1
ATOM 803 C CA . TYR A 1 104 ? 10.885 -0.680 -0.886 1.00 72.62 104 TYR A CA 1
ATOM 804 C C . TYR A 1 104 ? 11.812 -0.045 0.162 1.00 72.62 104 TYR A C 1
ATOM 806 O O . TYR A 1 104 ? 11.573 1.096 0.569 1.00 72.62 104 TYR A O 1
ATOM 814 N N . LYS A 1 105 ? 12.872 -0.746 0.601 1.00 64.69 105 LYS A N 1
ATOM 815 C CA . LYS A 1 105 ? 13.841 -0.219 1.573 1.00 64.69 105 LYS A CA 1
ATOM 816 C C . LYS A 1 105 ? 14.538 1.019 1.003 1.00 64.69 105 LYS A C 1
ATOM 818 O O . LYS A 1 105 ? 15.153 0.987 -0.060 1.00 64.69 105 LYS A O 1
ATOM 823 N N . ALA A 1 106 ? 14.480 2.120 1.746 1.00 54.72 106 ALA A N 1
ATOM 824 C CA . ALA A 1 106 ? 15.201 3.354 1.463 1.00 54.72 106 ALA A CA 1
ATOM 825 C C . ALA A 1 106 ? 15.920 3.827 2.727 1.00 54.72 106 ALA A C 1
ATOM 827 O O . ALA A 1 106 ? 15.419 3.630 3.830 1.00 54.72 106 ALA A O 1
ATOM 828 N N . LYS A 1 107 ? 17.059 4.513 2.572 1.00 43.28 107 LYS A N 1
ATOM 829 C CA . LYS A 1 107 ? 17.773 5.147 3.697 1.00 43.28 107 LYS A CA 1
ATOM 830 C C . LYS A 1 107 ? 16.952 6.267 4.365 1.00 43.28 107 LYS A C 1
ATOM 832 O O . LYS A 1 107 ? 17.238 6.636 5.495 1.00 43.28 107 LYS A O 1
ATOM 837 N N . SER A 1 108 ? 15.921 6.754 3.682 1.00 45.56 108 SER A N 1
ATOM 838 C CA . SER A 1 108 ? 14.811 7.544 4.212 1.00 45.56 108 SER A CA 1
ATOM 839 C C . SER A 1 108 ? 13.878 7.859 3.042 1.00 45.56 108 SER A C 1
ATOM 841 O O . SER A 1 108 ? 14.288 8.480 2.063 1.00 45.56 108 SER A O 1
ATOM 843 N N . MET A 1 109 ? 12.631 7.389 3.081 1.00 46.16 109 MET A N 1
ATOM 844 C CA . MET A 1 109 ? 11.605 7.909 2.174 1.00 46.16 109 MET A CA 1
ATOM 845 C C . MET A 1 109 ? 10.835 8.975 2.947 1.00 46.16 109 MET A C 1
ATOM 847 O O . MET A 1 109 ? 10.269 8.682 3.998 1.00 46.16 109 MET A O 1
ATOM 851 N N . PHE A 1 110 ? 10.850 10.208 2.443 1.00 43.56 110 PHE A N 1
ATOM 852 C CA . PHE A 1 110 ? 10.043 11.298 2.975 1.00 43.56 110 PHE A CA 1
ATOM 853 C C . PHE A 1 110 ? 8.912 11.615 2.004 1.00 43.56 110 PHE A C 1
ATOM 855 O O . PHE A 1 110 ? 9.153 11.883 0.828 1.00 43.56 110 PHE A O 1
ATOM 862 N N . VAL A 1 111 ? 7.676 11.607 2.495 1.00 48.12 111 VAL A N 1
ATOM 863 C CA . VAL A 1 111 ? 6.515 12.137 1.769 1.00 48.12 111 VAL A CA 1
ATOM 864 C C . VAL A 1 111 ? 5.863 13.154 2.692 1.00 48.12 111 VAL A C 1
ATOM 866 O O . VAL A 1 111 ? 5.143 12.766 3.597 1.00 48.12 111 VAL A O 1
ATOM 869 N N . GLY A 1 112 ? 6.145 14.450 2.538 1.00 52.25 112 GLY A N 1
ATOM 870 C CA . GLY A 1 112 ? 5.734 15.464 3.526 1.00 52.25 112 GLY A CA 1
ATOM 871 C C . GLY A 1 112 ? 6.410 15.247 4.891 1.00 52.25 112 GLY A C 1
ATOM 872 O O . GLY A 1 112 ? 7.586 14.905 4.939 1.00 52.25 112 GLY A O 1
ATOM 873 N N . ASN A 1 113 ? 5.675 15.387 6.000 1.00 42.19 113 ASN A N 1
ATOM 874 C CA . ASN A 1 113 ? 6.201 15.167 7.364 1.00 42.19 113 ASN A CA 1
ATOM 875 C C . ASN A 1 113 ? 6.420 13.684 7.737 1.00 42.19 113 ASN A C 1
ATOM 877 O O . ASN A 1 113 ? 6.657 13.369 8.901 1.00 42.19 113 ASN A O 1
ATOM 881 N N . TRP A 1 114 ? 6.304 12.755 6.788 1.00 46.84 114 TRP A N 1
ATOM 882 C CA . TRP A 1 114 ? 6.336 11.320 7.062 1.00 46.84 114 TRP A CA 1
ATOM 883 C C . TRP A 1 114 ? 7.702 10.741 6.700 1.00 46.84 114 TRP A C 1
ATOM 885 O O . TRP A 1 114 ? 8.070 10.772 5.530 1.00 46.84 114 TRP A O 1
ATOM 895 N N . MET A 1 115 ? 8.427 10.205 7.687 1.00 40.88 115 MET A N 1
ATOM 896 C CA . MET A 1 115 ? 9.676 9.461 7.495 1.00 40.88 115 MET A CA 1
ATOM 897 C C . MET A 1 115 ? 9.388 7.959 7.546 1.00 40.88 115 MET A C 1
ATOM 899 O O . MET A 1 115 ? 8.926 7.453 8.566 1.00 40.88 115 MET A O 1
ATOM 903 N N . PHE A 1 116 ? 9.671 7.238 6.465 1.00 51.91 116 PHE A N 1
ATOM 904 C CA . PHE A 1 116 ? 9.659 5.776 6.463 1.00 51.91 116 PHE A CA 1
ATOM 905 C C . PHE A 1 116 ? 11.089 5.294 6.742 1.00 51.91 116 PHE A C 1
ATOM 907 O O . PHE A 1 116 ? 11.940 5.323 5.849 1.00 51.91 116 PHE A O 1
ATOM 914 N N . ALA A 1 117 ? 11.365 4.931 7.996 1.00 33.72 117 ALA A N 1
ATOM 915 C CA . ALA A 1 117 ? 12.603 4.278 8.417 1.00 33.72 117 ALA A CA 1
ATOM 916 C C . ALA A 1 117 ? 12.307 2.826 8.825 1.00 33.72 117 ALA A C 1
ATOM 918 O O . ALA A 1 117 ? 11.210 2.522 9.291 1.00 33.72 117 ALA A O 1
ATOM 919 N N . ASN A 1 118 ? 13.283 1.954 8.568 1.00 40.94 118 ASN A N 1
ATOM 920 C CA . ASN A 1 118 ? 13.241 0.515 8.811 1.00 40.94 118 ASN A CA 1
ATOM 921 C C . ASN A 1 118 ? 12.919 0.160 10.266 1.00 40.94 118 ASN A C 1
ATOM 923 O O . ASN A 1 118 ? 13.207 0.920 11.186 1.00 40.94 118 ASN A O 1
ATOM 927 N N . ASP A 1 119 ? 12.425 -1.066 10.402 1.00 34.16 119 ASP A N 1
ATOM 928 C CA . ASP A 1 119 ? 11.974 -1.752 11.607 1.00 34.16 119 ASP A CA 1
ATOM 929 C C . ASP A 1 119 ? 10.542 -1.399 11.987 1.00 34.16 119 ASP A C 1
ATOM 931 O O . ASP A 1 119 ? 10.080 -0.278 11.808 1.00 34.16 119 ASP A O 1
ATOM 935 N N . TYR A 1 120 ? 9.795 -2.410 12.432 1.00 40.09 120 TYR A N 1
ATOM 936 C CA . TYR A 1 120 ? 8.428 -2.283 12.925 1.00 40.09 120 TYR A CA 1
ATOM 937 C C . TYR A 1 120 ? 8.261 -1.003 13.758 1.00 40.09 120 TYR A C 1
ATOM 939 O O . TYR A 1 120 ? 8.645 -0.961 14.923 1.00 40.09 120 TYR A O 1
ATOM 947 N N . GLN A 1 121 ? 7.677 0.042 13.176 1.00 34.19 121 GLN A N 1
ATOM 948 C CA . GLN A 1 121 ? 7.386 1.276 13.893 1.00 34.19 121 GLN A CA 1
ATOM 949 C C . GLN A 1 121 ? 5.878 1.494 13.867 1.00 34.19 121 GLN A C 1
ATOM 951 O O . GLN A 1 121 ? 5.242 1.754 12.841 1.00 34.19 121 GLN A O 1
ATOM 956 N N . GLU A 1 122 ? 5.292 1.319 15.047 1.00 32.56 122 GLU A N 1
ATOM 957 C CA . GLU A 1 122 ? 4.056 1.980 15.412 1.00 32.56 122 GLU A CA 1
ATOM 958 C C . GLU A 1 122 ? 4.227 3.471 15.205 1.00 32.56 122 GLU A C 1
ATOM 960 O O . GLU A 1 122 ? 4.992 4.119 15.909 1.00 32.56 122 GLU A O 1
ATOM 965 N N . ILE A 1 123 ? 3.513 4.014 14.222 1.00 33.97 123 ILE A N 1
ATOM 966 C CA . ILE A 1 123 ? 3.325 5.454 14.177 1.00 33.97 123 ILE A CA 1
ATOM 967 C C . ILE A 1 123 ? 2.363 5.793 15.316 1.00 33.97 123 ILE A C 1
ATOM 969 O O . ILE A 1 123 ? 1.155 5.545 15.186 1.00 33.97 123 ILE A O 1
ATOM 973 N N . GLY A 1 124 ? 2.934 6.250 16.433 1.00 32.94 124 GLY A N 1
ATOM 974 C CA . GLY A 1 124 ? 2.219 6.956 17.498 1.00 32.94 124 GLY A CA 1
ATOM 975 C C . GLY A 1 124 ? 1.517 8.192 16.957 1.00 32.94 124 GLY A C 1
ATOM 976 O O . GLY A 1 124 ? 2.090 8.849 16.058 1.00 32.94 124 GLY A O 1
#

pLDDT: mean 74.27, std 19.7, range [32.56, 96.06]